Protein AF-A0A151RZ13-F1 (afdb_monomer)

pLDDT: mean 72.13, std 24.58, range [25.14, 98.25]

Foldseek 3Di:
DEDEDQPDPAFEDQDPVQFPDKDFDFPDWDQDPVRDIFTFGMWGWGWDADPVRDIDIDHGYTHTNPDPHGYDHPVCVVPPPDPPPDPPRDVVVVVCVVVVVVVVCVPPPDDDDD

Nearest PDB structures (foldseek):
  3nh2-assembly1_A  TM=1.959E-01  e=2.134E-01  Escherichia coli
  3v9x-assembly1_B  TM=2.017E-01  e=3.319E-01  Escherichia coli K-12
  3ngy-assembly2_C  TM=2.531E-01  e=2.348E+00  Escherichia coli
  2f96-assembly1_B  TM=1.749E-01  e=1.101E+00  Pseudomonas aeruginosa PAO1
  8to6-assembly1_J  TM=3.360E-01  e=4.702E+00  Escherichia coli K-12

Organism: Cajanus cajan (NCBI:txid3821)

Structure (mmCIF, N/CA/C/O backbone):
data_AF-A0A151RZ13-F1
#
_entry.id   AF-A0A151RZ13-F1
#
loop_
_atom_site.group_PDB
_atom_site.id
_atom_site.type_symbol
_atom_site.label_atom_id
_atom_site.label_alt_id
_atom_site.label_comp_id
_atom_site.label_asym_id
_atom_site.label_entity_id
_atom_site.label_seq_id
_atom_site.pdbx_PDB_ins_code
_atom_site.Cartn_x
_atom_site.Cartn_y
_atom_site.Cartn_z
_atom_site.occupancy
_atom_site.B_iso_or_equiv
_atom_site.auth_seq_id
_atom_site.auth_comp_id
_atom_site.auth_asym_id
_atom_site.auth_atom_id
_atom_site.pdbx_PDB_model_num
ATOM 1 N N . MET A 1 1 ? -5.427 -10.127 8.654 1.00 80.81 1 MET A N 1
ATOM 2 C CA . MET A 1 1 ? -4.331 -9.826 9.596 1.00 80.81 1 MET A CA 1
ATOM 3 C C . MET A 1 1 ? -3.306 -8.938 8.909 1.00 80.81 1 MET A C 1
ATOM 5 O O . MET A 1 1 ? -2.989 -9.202 7.751 1.00 80.81 1 MET A O 1
ATOM 9 N N . TRP A 1 2 ? -2.858 -7.884 9.590 1.00 85.94 2 TRP A N 1
ATOM 10 C CA . TRP A 1 2 ? -1.795 -6.979 9.145 1.00 85.94 2 TRP A CA 1
ATOM 11 C C . TRP A 1 2 ? -0.539 -7.239 9.970 1.00 85.94 2 TRP A C 1
ATOM 13 O O . TRP A 1 2 ? -0.647 -7.507 11.164 1.00 85.94 2 TRP A O 1
ATOM 23 N N . ILE A 1 3 ? 0.623 -7.188 9.328 1.00 84.81 3 ILE A N 1
ATOM 24 C CA . ILE A 1 3 ? 1.926 -7.381 9.960 1.00 84.81 3 ILE A CA 1
ATOM 25 C C . ILE A 1 3 ? 2.641 -6.037 9.944 1.00 84.81 3 ILE A C 1
ATOM 27 O O . ILE A 1 3 ? 2.786 -5.421 8.889 1.00 84.81 3 ILE A O 1
ATOM 31 N N . VAL A 1 4 ? 3.065 -5.582 11.117 1.00 82.81 4 VAL A N 1
ATOM 32 C CA . VAL A 1 4 ? 3.950 -4.425 11.240 1.00 82.81 4 VAL A CA 1
ATOM 33 C C . VAL A 1 4 ? 5.371 -4.917 11.005 1.00 82.81 4 VAL A C 1
ATOM 35 O O . VAL A 1 4 ? 5.815 -5.850 11.669 1.00 82.81 4 VAL A O 1
ATOM 38 N N . ASP A 1 5 ? 6.053 -4.326 10.034 1.00 79.19 5 ASP A N 1
ATOM 39 C CA . ASP A 1 5 ? 7.373 -4.763 9.595 1.00 79.19 5 ASP A CA 1
ATOM 40 C C . ASP A 1 5 ? 8.320 -3.553 9.538 1.00 79.19 5 ASP A C 1
ATOM 42 O O . ASP A 1 5 ? 8.022 -2.523 8.925 1.00 79.19 5 ASP A O 1
ATOM 46 N N . SER A 1 6 ? 9.459 -3.654 10.224 1.00 78.88 6 SER A N 1
ATOM 47 C CA . SER A 1 6 ? 10.512 -2.631 10.218 1.00 78.88 6 SER A CA 1
ATOM 48 C C . SER A 1 6 ? 11.401 -2.711 8.974 1.00 78.88 6 SER A C 1
ATOM 50 O O . SER A 1 6 ? 12.070 -1.731 8.631 1.00 78.88 6 SER A O 1
ATOM 52 N N . GLY A 1 7 ? 11.401 -3.860 8.291 1.00 79.81 7 GLY A N 1
ATOM 53 C CA . GLY A 1 7 ? 12.142 -4.117 7.061 1.00 79.81 7 GLY A CA 1
ATOM 54 C C . GLY A 1 7 ? 11.440 -3.614 5.800 1.00 79.81 7 GLY A C 1
ATOM 55 O O . GLY A 1 7 ? 12.099 -3.422 4.778 1.00 79.81 7 GLY A O 1
ATOM 56 N N . THR A 1 8 ? 10.130 -3.346 5.854 1.00 79.75 8 THR A N 1
ATOM 57 C CA . THR A 1 8 ? 9.397 -2.749 4.728 1.00 79.75 8 THR A CA 1
ATOM 58 C C . THR A 1 8 ? 9.414 -1.223 4.783 1.00 79.75 8 THR A C 1
ATOM 60 O O . THR A 1 8 ? 9.251 -0.601 5.834 1.00 79.75 8 THR A O 1
ATOM 63 N N . THR A 1 9 ? 9.560 -0.598 3.618 1.00 84.50 9 THR A N 1
ATOM 64 C CA . THR A 1 9 ? 9.511 0.861 3.438 1.00 84.50 9 THR A CA 1
ATOM 65 C C . THR A 1 9 ? 8.142 1.369 2.997 1.00 84.50 9 THR A C 1
ATOM 67 O O . THR A 1 9 ? 7.941 2.575 2.929 1.00 84.50 9 THR A O 1
ATOM 70 N N . LEU A 1 10 ? 7.206 0.471 2.672 1.00 88.31 10 LEU A N 1
ATOM 71 C CA . LEU A 1 10 ? 5.887 0.811 2.141 1.00 88.31 10 LEU A CA 1
ATOM 72 C C . LEU A 1 10 ? 4.787 0.048 2.881 1.00 88.31 10 LEU A C 1
ATOM 74 O O . LEU A 1 10 ? 4.961 -1.119 3.244 1.00 88.31 10 LEU A O 1
ATOM 78 N N . HIS A 1 11 ? 3.623 0.679 3.038 1.00 91.75 11 HIS A N 1
ATOM 79 C CA . HIS A 1 11 ? 2.387 -0.044 3.333 1.00 91.75 11 HIS A CA 1
ATOM 80 C C . HIS A 1 11 ? 1.938 -0.812 2.086 1.00 91.75 11 HIS A C 1
ATOM 82 O O . HIS A 1 11 ? 1.850 -0.233 1.000 1.00 91.75 11 HIS A O 1
ATOM 88 N N . VAL A 1 12 ? 1.642 -2.105 2.221 1.00 94.38 12 VAL A N 1
ATOM 89 C CA . VAL A 1 12 ? 1.306 -2.975 1.084 1.00 94.38 12 VAL A CA 1
ATOM 90 C C . VAL A 1 12 ? 0.179 -3.929 1.451 1.00 94.38 12 VAL A C 1
ATOM 92 O O . VAL A 1 12 ? 0.149 -4.471 2.550 1.00 94.38 12 VAL A O 1
ATOM 95 N N . THR A 1 13 ? -0.726 -4.197 0.517 1.00 96.19 13 THR A N 1
ATOM 96 C CA . THR A 1 13 ? -1.709 -5.274 0.647 1.00 96.19 13 THR A CA 1
ATOM 97 C C . THR A 1 13 ? -1.981 -5.935 -0.708 1.00 96.19 13 THR A C 1
ATOM 99 O O . THR A 1 13 ? -1.994 -5.246 -1.731 1.00 96.19 13 THR A O 1
ATOM 102 N N . PRO A 1 14 ? -2.222 -7.257 -0.757 1.00 96.25 14 PRO A N 1
ATOM 103 C CA . PRO A 1 14 ? -2.773 -7.918 -1.939 1.00 96.25 14 PRO A CA 1
ATOM 104 C C . PRO A 1 14 ? -4.291 -7.742 -2.091 1.00 96.25 14 PRO A C 1
ATOM 106 O O . PRO A 1 14 ? -4.856 -8.228 -3.066 1.00 96.25 14 PRO A O 1
ATOM 109 N N . ARG A 1 15 ? -4.966 -7.098 -1.130 1.00 96.75 15 ARG A N 1
ATOM 110 C CA 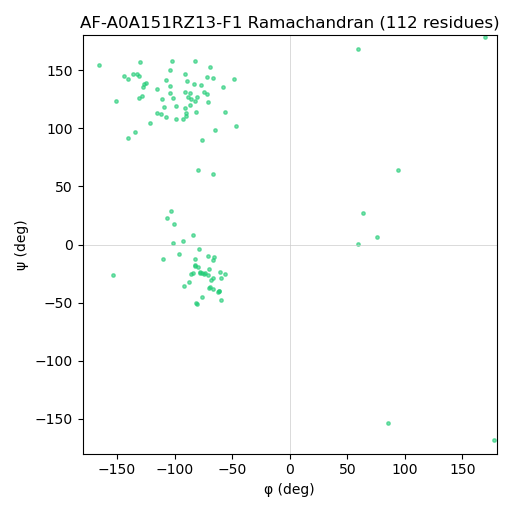. ARG A 1 15 ? -6.428 -7.049 -1.029 1.00 96.75 15 ARG A CA 1
ATOM 111 C C . ARG A 1 15 ? -6.967 -5.6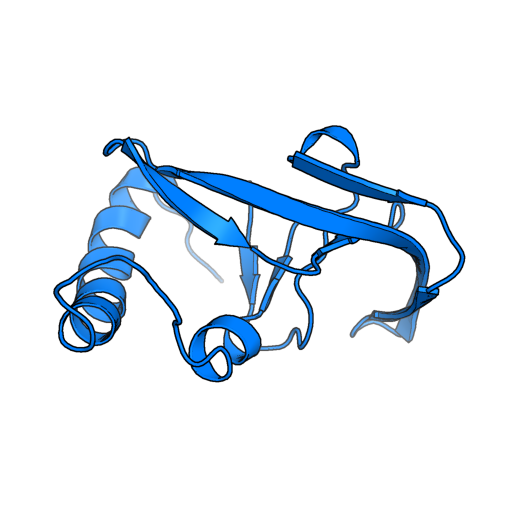76 -1.394 1.00 96.75 15 ARG A C 1
ATOM 113 O O . ARG A 1 15 ? -6.813 -4.714 -0.644 1.00 96.75 15 ARG A O 1
ATOM 120 N N . LYS A 1 16 ? -7.638 -5.595 -2.542 1.00 96.62 16 LYS A N 1
ATOM 121 C CA . LYS A 1 16 ? -8.300 -4.367 -3.004 1.00 96.62 16 LYS A CA 1
ATOM 122 C C . LYS A 1 16 ? -9.485 -3.979 -2.113 1.00 96.62 16 LYS A C 1
ATOM 124 O O . LYS A 1 16 ? -9.800 -2.803 -1.990 1.00 96.62 16 LYS A O 1
ATOM 129 N N . GLU A 1 17 ? -10.134 -4.948 -1.483 1.00 96.75 17 GLU A N 1
ATOM 130 C CA . GLU A 1 17 ? -11.321 -4.745 -0.651 1.00 96.75 17 GLU A CA 1
ATOM 131 C C . GLU A 1 17 ? -11.062 -3.947 0.638 1.00 96.75 17 GLU A C 1
ATOM 133 O O . GLU A 1 17 ? -12.007 -3.489 1.269 1.00 96.75 17 GLU A O 1
ATOM 138 N N . PHE A 1 18 ? -9.800 -3.755 1.035 1.00 94.56 18 PHE A N 1
ATOM 139 C CA . PHE A 1 18 ? -9.443 -2.973 2.225 1.00 94.56 18 PHE A CA 1
ATOM 140 C C . PHE A 1 18 ? -9.408 -1.463 1.992 1.00 94.56 18 PHE A C 1
ATOM 142 O O . PHE A 1 18 ? -9.323 -0.693 2.947 1.00 94.56 18 PHE A O 1
ATOM 149 N N . PHE A 1 19 ? -9.437 -1.039 0.734 1.00 96.44 19 PHE A N 1
ATOM 150 C CA . PHE A 1 19 ? -9.241 0.350 0.371 1.00 96.44 19 PHE A CA 1
ATOM 151 C C . PHE A 1 19 ? -10.516 1.173 0.564 1.00 96.44 19 PHE A C 1
ATOM 153 O O . PHE A 1 19 ? -11.564 0.856 0.006 1.00 96.44 19 PHE A O 1
ATOM 160 N N . THR A 1 20 ? -10.406 2.271 1.311 1.00 95.06 20 THR A N 1
ATOM 161 C CA . THR A 1 20 ? -11.458 3.292 1.443 1.00 95.06 20 THR A CA 1
ATOM 162 C C . THR A 1 20 ? -11.388 4.326 0.321 1.00 95.06 20 THR A C 1
ATOM 164 O O . THR A 1 20 ? -12.395 4.933 -0.032 1.00 95.06 20 THR A O 1
ATOM 167 N N . SER A 1 21 ? -10.205 4.508 -0.268 1.00 96.75 21 SER A N 1
ATOM 168 C CA . SER A 1 21 ? -9.972 5.252 -1.508 1.00 96.75 21 SER A CA 1
ATOM 169 C C . SER A 1 21 ? -9.120 4.383 -2.430 1.00 96.75 21 SER A C 1
ATOM 171 O O . SER A 1 21 ? -8.286 3.623 -1.946 1.00 96.75 21 SER A O 1
ATOM 173 N N . TYR A 1 22 ? -9.324 4.433 -3.748 1.00 98.25 22 TYR A N 1
ATOM 174 C CA . TYR A 1 22 ? -8.559 3.582 -4.661 1.00 98.25 22 TYR A CA 1
ATOM 175 C C . TYR A 1 22 ? -8.386 4.210 -6.038 1.00 98.25 22 TYR A C 1
ATOM 177 O O . TYR A 1 22 ? -9.356 4.453 -6.755 1.00 98.25 22 TYR A O 1
ATOM 185 N N . THR A 1 23 ? -7.131 4.347 -6.446 1.00 98.19 23 THR A N 1
ATOM 186 C CA . THR A 1 23 ? -6.738 4.712 -7.803 1.00 98.19 23 THR A CA 1
ATOM 187 C C . THR A 1 23 ? -6.061 3.508 -8.446 1.00 98.19 23 THR A C 1
ATOM 189 O O . THR A 1 23 ? -4.975 3.101 -8.032 1.00 98.19 23 THR A O 1
ATOM 192 N N . SER A 1 24 ? -6.693 2.917 -9.464 1.00 98.06 24 SER A 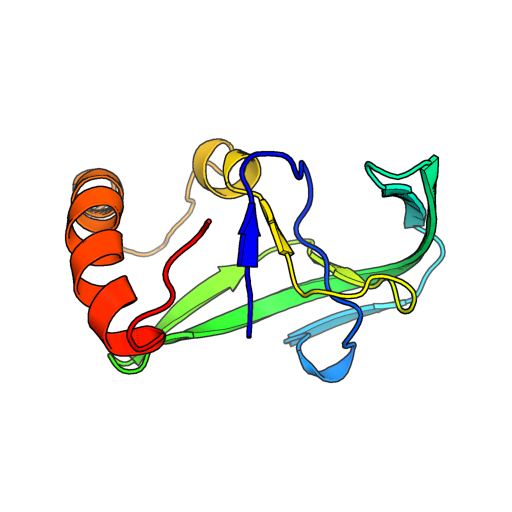N 1
ATOM 193 C CA . SER A 1 24 ? -6.049 1.910 -10.319 1.00 98.06 24 SER A CA 1
ATOM 194 C C . SER A 1 24 ? -5.016 2.559 -11.227 1.00 98.06 24 SER A C 1
ATOM 196 O O . SER A 1 24 ? -5.256 3.639 -11.761 1.00 98.06 24 SER A O 1
ATOM 198 N N . GLY A 1 25 ? -3.914 1.866 -11.484 1.00 96.88 25 GLY A N 1
ATOM 199 C CA . GLY A 1 25 ? -2.889 2.355 -12.396 1.00 96.88 25 GLY A CA 1
ATOM 200 C C . GLY A 1 25 ? -1.624 1.519 -12.328 1.00 96.88 25 GLY A C 1
ATOM 201 O O . GLY A 1 25 ? -1.534 0.569 -11.553 1.00 96.88 25 GLY A O 1
ATOM 202 N N . ASN A 1 26 ? -0.641 1.877 -13.147 1.00 96.38 26 ASN A N 1
ATOM 203 C CA . ASN A 1 26 ? 0.696 1.314 -13.043 1.00 96.38 26 ASN A CA 1
ATOM 204 C C . ASN A 1 26 ? 1.547 2.217 -12.147 1.00 96.38 26 ASN A C 1
ATOM 206 O O . ASN A 1 26 ? 1.931 3.308 -12.559 1.00 96.38 26 ASN A O 1
ATOM 210 N N . PHE A 1 27 ? 1.848 1.745 -10.940 1.00 95.31 27 PHE A N 1
ATOM 211 C CA . PHE A 1 27 ? 2.670 2.472 -9.967 1.00 95.31 27 PHE A CA 1
ATOM 212 C C . PHE A 1 27 ? 4.069 1.862 -9.824 1.00 95.31 27 PHE A C 1
ATOM 214 O O . PHE A 1 27 ? 4.730 2.028 -8.799 1.00 95.31 27 PHE A O 1
ATOM 221 N N . GLY A 1 28 ? 4.517 1.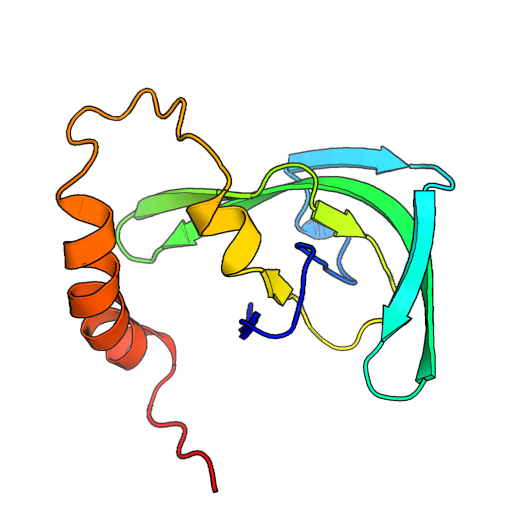135 -10.848 1.00 95.19 28 GLY A N 1
ATOM 222 C CA . GLY A 1 28 ? 5.801 0.455 -10.862 1.00 95.19 28 GLY A CA 1
ATOM 223 C C . GLY A 1 28 ? 5.751 -0.922 -10.207 1.00 95.19 28 GLY A C 1
ATOM 224 O O . GLY A 1 28 ? 4.727 -1.615 -10.200 1.00 95.19 28 GLY A O 1
ATOM 225 N N . VAL A 1 29 ? 6.904 -1.345 -9.695 1.00 92.50 29 VAL A N 1
ATOM 226 C CA . VAL A 1 29 ? 7.103 -2.680 -9.133 1.00 92.50 29 VAL A CA 1
ATOM 227 C C . VAL A 1 29 ? 7.639 -2.604 -7.710 1.00 92.50 29 VAL A C 1
ATOM 229 O O . VAL A 1 29 ? 8.521 -1.808 -7.397 1.00 92.50 29 VAL A O 1
ATOM 232 N N . LEU A 1 30 ? 7.108 -3.467 -6.854 1.00 90.00 30 LEU A N 1
ATOM 233 C CA . LEU A 1 30 ? 7.601 -3.741 -5.519 1.00 90.00 30 LEU A CA 1
ATOM 234 C C . LEU A 1 30 ? 8.686 -4.815 -5.609 1.00 90.00 30 LEU A C 1
ATOM 236 O O . LEU A 1 30 ? 8.431 -5.902 -6.132 1.00 90.00 30 LEU A O 1
ATOM 240 N N . LYS A 1 31 ? 9.872 -4.518 -5.078 1.00 88.00 31 LYS A N 1
ATOM 241 C CA . LYS A 1 31 ? 10.933 -5.506 -4.860 1.00 88.00 31 LYS A CA 1
ATOM 242 C C . LYS A 1 31 ? 10.787 -6.088 -3.459 1.00 88.00 31 LYS A C 1
ATOM 244 O O . LYS A 1 31 ? 10.617 -5.340 -2.500 1.00 88.00 31 LYS A O 1
ATOM 249 N N . MET A 1 32 ? 10.824 -7.408 -3.357 1.00 84.56 32 MET A N 1
ATOM 250 C CA . MET A 1 32 ? 10.683 -8.148 -2.106 1.00 84.56 32 MET A CA 1
ATOM 251 C C . MET A 1 32 ? 12.054 -8.630 -1.624 1.00 84.56 32 MET A C 1
ATOM 253 O O . MET A 1 32 ? 12.983 -8.760 -2.416 1.00 84.56 32 MET A O 1
ATOM 257 N N . GLY A 1 33 ? 12.185 -8.914 -0.324 1.00 78.19 33 GLY A N 1
ATOM 258 C CA . GLY A 1 33 ? 13.459 -9.348 0.270 1.00 78.19 33 GLY A CA 1
ATOM 259 C C . GLY A 1 33 ? 13.970 -10.710 -0.217 1.00 78.19 33 GLY A C 1
ATOM 260 O O . GLY A 1 33 ? 15.105 -11.065 0.061 1.00 78.19 33 GLY A O 1
ATOM 261 N N . ASN A 1 34 ? 13.149 -11.469 -0.944 1.00 80.19 34 ASN A N 1
ATOM 262 C CA . ASN A 1 34 ? 13.498 -12.755 -1.549 1.00 80.19 34 ASN A CA 1
ATOM 263 C C . ASN A 1 34 ? 13.758 -12.649 -3.064 1.00 80.19 34 ASN A C 1
ATOM 265 O O . ASN A 1 34 ? 13.427 -13.578 -3.798 1.00 80.19 34 ASN A O 1
ATOM 269 N N . ASP A 1 35 ? 14.214 -11.486 -3.536 1.00 84.00 35 ASP A N 1
ATOM 270 C CA . ASP A 1 35 ? 14.410 -11.127 -4.953 1.00 84.00 35 ASP A CA 1
ATOM 271 C C . ASP A 1 35 ? 13.152 -11.182 -5.833 1.00 84.00 35 ASP A C 1
ATOM 273 O O . ASP A 1 35 ? 13.185 -10.874 -7.027 1.00 84.00 35 ASP A O 1
ATOM 277 N N . GLY A 1 36 ? 12.005 -11.526 -5.251 1.00 85.06 36 GLY A N 1
ATOM 278 C CA . GLY A 1 36 ? 10.743 -11.526 -5.956 1.00 85.06 36 GLY A CA 1
ATOM 279 C C . GLY A 1 36 ? 10.291 -10.105 -6.292 1.00 85.06 36 GLY A C 1
ATOM 280 O O . GLY A 1 36 ? 10.589 -9.130 -5.595 1.00 85.06 36 GLY A O 1
ATOM 281 N N . VAL A 1 37 ? 9.512 -9.989 -7.363 1.00 88.94 37 VAL A N 1
ATOM 282 C CA . VAL A 1 37 ? 8.982 -8.711 -7.841 1.00 88.94 37 VAL A CA 1
ATOM 283 C C . VAL A 1 37 ? 7.472 -8.821 -8.015 1.00 88.94 37 VAL A C 1
ATOM 285 O O . VAL A 1 37 ? 6.979 -9.796 -8.575 1.00 88.94 37 VAL A O 1
ATOM 288 N N . SER A 1 38 ? 6.727 -7.814 -7.558 1.00 92.12 38 SER A N 1
ATOM 289 C CA . SER A 1 38 ? 5.282 -7.709 -7.789 1.00 92.12 38 SER A CA 1
ATOM 290 C C . SER A 1 38 ? 4.935 -6.363 -8.402 1.00 92.12 38 SER A C 1
ATOM 292 O O . SER A 1 38 ? 5.420 -5.329 -7.957 1.00 92.12 38 SER A O 1
ATOM 294 N N . LYS A 1 39 ? 4.036 -6.342 -9.385 1.00 95.81 39 LYS A N 1
ATOM 295 C CA . LYS A 1 39 ? 3.469 -5.082 -9.884 1.00 95.81 39 LYS A CA 1
ATOM 296 C C . LYS A 1 39 ? 2.616 -4.423 -8.804 1.00 95.81 39 LYS A C 1
ATOM 298 O O . LYS A 1 39 ? 1.903 -5.115 -8.073 1.00 95.81 39 LYS A O 1
ATOM 303 N N . VAL A 1 40 ? 2.666 -3.097 -8.749 1.00 97.19 40 VAL A N 1
ATOM 304 C CA . VAL A 1 40 ? 1.737 -2.286 -7.963 1.00 97.19 40 VAL A CA 1
ATOM 305 C C . VAL A 1 40 ? 0.659 -1.769 -8.908 1.00 97.19 40 VAL A C 1
ATOM 307 O O . VAL A 1 40 ? 0.922 -0.913 -9.754 1.00 97.19 40 VAL A O 1
ATOM 310 N N . ILE A 1 41 ? -0.546 -2.325 -8.784 1.00 98.12 41 ILE A N 1
ATOM 311 C CA . ILE A 1 41 ? -1.666 -2.081 -9.714 1.00 98.12 41 ILE A CA 1
ATOM 312 C C . ILE A 1 41 ? -2.699 -1.083 -9.170 1.00 98.12 41 ILE A C 1
ATOM 314 O O . ILE A 1 41 ? -3.735 -0.818 -9.790 1.00 98.12 41 ILE A O 1
ATOM 318 N N . GLY A 1 42 ? -2.446 -0.564 -7.972 1.00 97.94 42 GLY A N 1
ATOM 319 C CA . GLY A 1 42 ? -3.312 0.386 -7.304 1.00 97.94 42 GLY A CA 1
ATOM 320 C C . GLY A 1 42 ? -2.629 1.060 -6.133 1.00 97.94 42 GLY A C 1
ATOM 321 O O . GLY A 1 42 ? -1.708 0.502 -5.529 1.00 97.94 42 GLY A O 1
ATOM 322 N N . VAL A 1 43 ? -3.105 2.253 -5.813 1.00 97.31 43 VAL A N 1
ATOM 323 C CA . VAL A 1 43 ? -2.739 2.987 -4.604 1.00 97.31 43 VAL A CA 1
ATOM 324 C C . VAL A 1 43 ? -3.999 3.582 -4.003 1.00 97.31 43 VAL A C 1
ATOM 326 O O . VAL A 1 43 ? -4.910 3.976 -4.730 1.00 97.31 43 VAL A O 1
ATOM 329 N N . GLY A 1 44 ? -4.039 3.665 -2.683 1.00 97.00 44 GLY A N 1
ATOM 330 C CA . GLY A 1 44 ? -5.115 4.336 -1.976 1.00 97.00 44 GLY A CA 1
ATOM 331 C C . GLY A 1 44 ? -4.957 4.231 -0.471 1.00 97.00 44 GLY A C 1
ATOM 332 O O . GLY A 1 44 ? -3.904 3.823 0.018 1.00 97.00 44 GLY A O 1
ATOM 333 N N . ASP A 1 45 ? -6.004 4.588 0.251 1.00 94.69 45 ASP A N 1
ATOM 334 C CA . ASP A 1 45 ? -5.985 4.631 1.707 1.00 94.69 45 ASP A CA 1
ATOM 335 C C . ASP A 1 45 ? -6.728 3.437 2.299 1.00 94.69 45 ASP A C 1
ATOM 337 O O . ASP A 1 45 ? -7.675 2.919 1.704 1.00 94.69 45 ASP A O 1
ATOM 341 N N . VAL A 1 46 ? -6.298 3.005 3.481 1.00 92.94 46 VAL A N 1
ATOM 342 C CA . VAL A 1 46 ? -6.907 1.907 4.235 1.00 92.94 46 VAL A CA 1
ATOM 343 C C . VAL A 1 46 ? -7.187 2.380 5.653 1.00 92.94 46 VAL A C 1
ATOM 345 O O . VAL A 1 46 ? -6.285 2.857 6.338 1.00 92.94 46 VAL A O 1
ATOM 348 N N . CYS A 1 47 ? -8.421 2.200 6.117 1.00 89.50 47 CYS A N 1
ATOM 349 C CA . CYS A 1 47 ? -8.790 2.449 7.507 1.00 89.50 47 CYS A CA 1
ATOM 350 C C . CYS A 1 47 ? -8.800 1.130 8.290 1.00 89.50 47 CYS A C 1
ATOM 352 O O . CYS A 1 47 ? -9.556 0.212 7.970 1.00 89.50 47 CYS A O 1
ATOM 354 N N . LEU A 1 48 ? -7.954 1.030 9.315 1.00 84.81 48 LEU A N 1
ATOM 355 C CA . LEU A 1 48 ? -7.925 -0.090 10.250 1.00 84.81 48 LEU A CA 1
ATOM 356 C C . LEU A 1 48 ? -8.621 0.320 11.539 1.00 84.81 48 LEU A C 1
ATOM 358 O O . LEU A 1 48 ? -8.253 1.315 12.154 1.00 84.81 48 LEU A O 1
ATOM 362 N N . GLN A 1 49 ? -9.607 -0.458 11.969 1.00 78.94 49 GLN A N 1
ATOM 363 C CA . GLN A 1 49 ? -10.311 -0.209 13.220 1.00 78.94 49 GLN A CA 1
ATOM 364 C C . GLN A 1 49 ? -9.843 -1.195 14.290 1.00 78.94 49 GLN A C 1
ATOM 366 O O . GLN A 1 49 ? -9.791 -2.404 14.053 1.00 78.94 49 GLN A O 1
ATOM 371 N N . THR A 1 50 ? -9.498 -0.683 15.468 1.00 70.25 50 THR A N 1
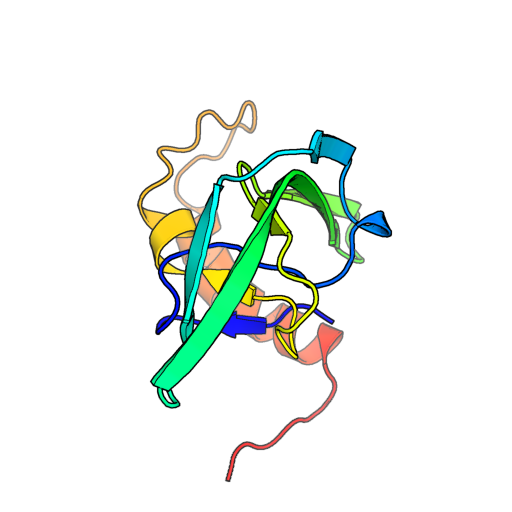ATOM 372 C CA . THR A 1 50 ? -9.193 -1.509 16.637 1.00 70.25 50 THR A CA 1
ATOM 373 C C . THR A 1 50 ? -10.482 -1.936 17.336 1.00 70.25 50 THR A C 1
ATOM 375 O O . THR A 1 50 ? -11.527 -1.293 17.219 1.00 70.25 50 THR A O 1
ATOM 378 N N . ASN A 1 51 ? -10.406 -3.016 18.110 1.00 71.38 51 ASN A N 1
ATOM 379 C CA . ASN A 1 51 ? -11.483 -3.476 18.994 1.00 71.38 51 ASN A CA 1
ATOM 380 C C . ASN A 1 51 ? -11.946 -2.402 20.000 1.00 71.38 51 ASN A C 1
ATOM 382 O O . ASN A 1 51 ? -13.094 -2.423 20.427 1.00 71.38 51 ASN A O 1
ATOM 386 N N . MET A 1 52 ? -11.081 -1.443 20.336 1.00 69.88 52 MET A N 1
ATOM 387 C CA . MET A 1 52 ? -11.401 -0.290 21.184 1.00 69.88 52 MET A CA 1
ATOM 388 C C . MET A 1 52 ? -12.050 0.878 20.421 1.00 69.88 52 MET A C 1
ATOM 390 O O . MET A 1 52 ? -12.178 1.975 20.960 1.00 69.88 52 MET A O 1
ATOM 394 N N . GLY A 1 53 ? -12.409 0.693 19.148 1.00 68.88 53 GLY A N 1
ATOM 395 C CA . GLY A 1 53 ? -13.044 1.725 18.326 1.00 68.88 53 GLY A CA 1
ATOM 396 C C . GLY A 1 53 ? -12.098 2.821 17.830 1.00 68.88 53 GLY A C 1
ATOM 397 O O . GLY A 1 53 ? -12.557 3.777 17.211 1.00 68.88 53 GLY A O 1
ATOM 398 N N . THR A 1 54 ? -10.786 2.695 18.054 1.00 73.44 54 THR A N 1
ATOM 399 C CA . THR A 1 54 ? -9.805 3.628 17.480 1.00 73.44 54 THR A CA 1
ATOM 400 C C . THR A 1 54 ? -9.586 3.299 16.009 1.00 73.44 54 THR A C 1
ATOM 402 O O . THR A 1 54 ? -9.465 2.132 15.644 1.00 73.44 54 THR A O 1
ATOM 405 N N . GLN A 1 55 ? -9.517 4.324 15.162 1.00 78.69 55 GLN A N 1
ATOM 406 C CA . GLN A 1 55 ? -9.223 4.174 13.741 1.00 78.69 55 GLN A CA 1
ATOM 407 C C . GLN A 1 55 ? -7.783 4.595 13.443 1.00 78.69 55 GLN A C 1
ATOM 409 O O . GLN A 1 55 ? -7.314 5.624 13.927 1.00 78.69 55 GLN A O 1
ATOM 414 N N . LEU A 1 56 ? -7.097 3.798 12.630 1.00 82.25 56 LEU A N 1
ATOM 415 C CA . LEU A 1 56 ? -5.784 4.079 12.066 1.00 82.25 56 LEU A CA 1
ATOM 416 C C . LEU A 1 56 ? -5.927 4.194 10.547 1.00 82.25 56 LEU A C 1
ATOM 418 O O . LEU A 1 56 ? -6.226 3.209 9.872 1.00 82.25 56 LEU A O 1
ATOM 422 N N . LEU A 1 57 ? -5.703 5.395 10.014 1.00 85.00 57 LEU A N 1
ATOM 423 C CA . LEU A 1 57 ? -5.708 5.652 8.576 1.00 85.00 57 LEU A CA 1
ATOM 424 C C . LEU A 1 57 ? -4.299 5.467 8.006 1.00 85.00 57 LEU A C 1
ATOM 426 O O . LEU A 1 57 ? -3.401 6.261 8.275 1.00 85.00 57 LEU A O 1
ATOM 430 N N . LEU A 1 58 ? -4.124 4.445 7.175 1.00 87.56 58 LEU A N 1
ATOM 431 C CA . LEU A 1 58 ? -2.916 4.240 6.386 1.00 87.56 58 LEU A CA 1
ATOM 432 C C . LEU A 1 58 ? -3.089 4.928 5.035 1.00 87.56 58 LEU A C 1
ATOM 434 O O . LEU A 1 58 ? -3.964 4.545 4.256 1.00 87.56 58 LEU A O 1
ATOM 438 N N . LYS A 1 59 ? -2.253 5.927 4.748 1.00 89.56 59 LYS A N 1
ATOM 439 C CA . LYS A 1 59 ? -2.283 6.651 3.473 1.00 89.56 59 LYS A CA 1
ATOM 440 C C . LYS A 1 59 ? -1.354 6.020 2.442 1.00 89.56 59 LYS A C 1
ATOM 442 O O . LYS A 1 59 ? -0.279 5.521 2.778 1.00 89.56 59 LYS A O 1
ATOM 447 N N . GLY A 1 60 ? -1.747 6.080 1.170 1.00 93.06 60 GLY A N 1
ATOM 448 C CA . GLY A 1 60 ? -0.869 5.713 0.051 1.00 93.06 60 GLY A CA 1
ATOM 449 C C . GLY A 1 60 ? -0.432 4.240 0.019 1.00 93.06 60 GLY A C 1
ATOM 450 O O . GLY A 1 60 ? 0.626 3.922 -0.538 1.00 93.06 60 GLY A O 1
ATOM 451 N N . VAL A 1 61 ? -1.246 3.351 0.589 1.00 95.56 61 VAL A N 1
ATOM 452 C CA . VAL A 1 61 ? -1.051 1.898 0.609 1.00 95.56 61 VAL A CA 1
ATOM 453 C C . VAL A 1 61 ? -0.955 1.359 -0.815 1.00 95.56 61 VAL A C 1
ATOM 455 O O . VAL A 1 61 ? -1.731 1.728 -1.697 1.00 95.56 61 VAL A O 1
ATOM 458 N N . LYS A 1 62 ? 0.015 0.475 -1.060 1.00 97.12 62 LYS A N 1
ATOM 459 C CA . LYS A 1 62 ? 0.247 -0.146 -2.368 1.00 97.12 62 LYS A CA 1
ATOM 460 C C . LYS A 1 62 ? -0.574 -1.421 -2.510 1.00 97.12 62 LYS A C 1
ATOM 462 O O . LYS A 1 62 ? -0.466 -2.328 -1.687 1.00 97.12 62 LYS A O 1
ATOM 467 N N . HIS A 1 63 ? -1.345 -1.520 -3.587 1.00 97.88 63 HIS A N 1
ATOM 468 C CA . HIS A 1 63 ? -2.045 -2.744 -3.953 1.00 97.88 63 HIS A CA 1
ATOM 469 C C . HIS A 1 63 ? -1.166 -3.606 -4.866 1.00 97.88 63 HIS A C 1
ATOM 471 O O . HIS A 1 63 ? -0.903 -3.249 -6.019 1.00 97.88 63 HIS A O 1
ATOM 477 N N . ALA A 1 64 ? -0.715 -4.742 -4.337 1.00 96.75 64 ALA A N 1
ATOM 478 C CA . ALA A 1 64 ? 0.186 -5.671 -5.009 1.00 96.75 64 ALA A CA 1
ATOM 479 C C . ALA A 1 64 ? -0.318 -7.123 -4.836 1.00 96.75 64 ALA A C 1
ATOM 481 O O . ALA A 1 64 ? -0.030 -7.746 -3.814 1.00 96.75 64 ALA A O 1
ATOM 482 N N . PRO A 1 65 ? -1.058 -7.681 -5.817 1.00 93.31 65 PRO A N 1
ATOM 483 C CA . PRO A 1 65 ? -1.768 -8.960 -5.674 1.00 93.31 65 PRO A CA 1
ATOM 484 C C . PRO A 1 65 ? -0.887 -10.178 -5.381 1.00 93.31 65 PRO A C 1
ATOM 486 O O . PRO A 1 65 ? -1.372 -11.166 -4.841 1.00 93.31 65 PRO A O 1
ATOM 489 N N . TYR A 1 66 ? 0.397 -10.126 -5.745 1.00 92.00 66 TYR A N 1
ATOM 490 C CA . TYR A 1 66 ? 1.329 -11.246 -5.578 1.00 92.00 66 TYR A CA 1
ATOM 491 C C . TYR A 1 66 ? 2.107 -11.203 -4.256 1.00 92.00 66 TYR A C 1
ATOM 493 O O . TYR A 1 66 ? 2.965 -12.051 -4.011 1.00 92.00 66 TYR A O 1
ATOM 501 N N . VAL A 1 67 ? 1.822 -10.231 -3.386 1.00 89.00 67 VAL A N 1
ATOM 502 C CA . VAL A 1 67 ? 2.396 -10.173 -2.039 1.00 89.00 67 VAL A CA 1
ATOM 503 C C . VAL A 1 67 ? 1.586 -11.073 -1.110 1.00 89.00 67 VAL A C 1
ATOM 505 O O . VAL A 1 67 ? 0.362 -11.096 -1.158 1.00 89.00 67 VAL A O 1
ATOM 508 N N . ARG A 1 68 ? 2.261 -11.833 -0.242 1.00 88.19 68 ARG A N 1
ATOM 509 C CA . ARG A 1 68 ? 1.593 -12.825 0.623 1.00 88.19 68 ARG A CA 1
ATOM 510 C C . ARG A 1 68 ? 0.883 -12.224 1.837 1.00 88.19 68 ARG A C 1
ATOM 512 O O . ARG A 1 68 ? -0.036 -12.838 2.370 1.00 88.19 68 ARG A O 1
ATOM 519 N N . PHE A 1 69 ? 1.310 -11.047 2.283 1.00 89.00 69 PHE A N 1
ATOM 520 C CA . PHE A 1 69 ? 0.869 -10.445 3.540 1.00 89.00 69 PHE A CA 1
ATOM 521 C C . PHE A 1 69 ? 0.426 -8.995 3.352 1.00 89.00 69 PHE A C 1
ATOM 523 O O . PHE A 1 69 ? 0.856 -8.315 2.423 1.00 89.00 69 PHE A O 1
ATOM 530 N N . ASN A 1 70 ? -0.415 -8.519 4.271 1.00 91.94 70 ASN A N 1
ATOM 531 C CA . ASN A 1 70 ? -0.676 -7.092 4.423 1.00 91.94 70 ASN A CA 1
ATOM 532 C C . ASN A 1 70 ? 0.392 -6.528 5.358 1.00 91.94 70 ASN A C 1
ATOM 534 O O . ASN A 1 70 ? 0.506 -6.997 6.491 1.00 91.94 70 ASN A O 1
ATOM 538 N N . LEU A 1 71 ? 1.170 -5.567 4.883 1.00 89.25 71 LEU A N 1
ATOM 539 C CA . LEU A 1 71 ? 2.336 -5.034 5.571 1.00 89.25 71 LEU A CA 1
ATOM 540 C C . LEU A 1 71 ? 2.112 -3.567 5.932 1.00 89.25 71 LEU A C 1
ATOM 542 O O . LEU A 1 71 ? 1.676 -2.772 5.097 1.00 89.25 71 LEU A O 1
ATOM 546 N N . ILE A 1 72 ? 2.448 -3.211 7.169 1.00 87.56 72 ILE A N 1
ATOM 547 C CA . ILE A 1 72 ? 2.517 -1.835 7.651 1.00 87.56 72 ILE A CA 1
ATOM 548 C C . ILE A 1 72 ? 3.992 -1.495 7.854 1.00 87.56 72 ILE A C 1
ATOM 550 O O . ILE A 1 72 ? 4.655 -2.128 8.672 1.00 87.56 72 ILE A O 1
ATOM 554 N N . SER A 1 73 ? 4.502 -0.502 7.123 1.00 84.88 73 SER A N 1
ATOM 555 C CA . SER A 1 73 ? 5.856 0.004 7.349 1.00 84.88 73 SER A CA 1
ATOM 556 C C . SER A 1 73 ? 5.922 0.769 8.660 1.00 84.88 73 SER A C 1
ATOM 558 O O . SER A 1 73 ? 5.208 1.757 8.824 1.00 84.88 73 SER A O 1
ATOM 560 N N . MET A 1 74 ? 6.810 0.343 9.561 1.00 76.31 74 MET A N 1
ATOM 561 C CA . MET A 1 74 ? 7.113 1.117 10.769 1.00 76.31 74 MET A CA 1
ATOM 562 C C . MET A 1 74 ? 7.702 2.483 10.424 1.00 76.31 74 MET A C 1
ATOM 564 O O . MET A 1 74 ? 7.315 3.481 11.015 1.00 76.31 74 MET A O 1
ATOM 568 N N . ARG A 1 75 ? 8.576 2.545 9.414 1.00 72.88 75 ARG A N 1
ATOM 569 C CA . ARG A 1 75 ? 9.237 3.796 9.014 1.00 72.88 75 ARG A CA 1
ATOM 570 C C . ARG A 1 75 ? 8.232 4.856 8.566 1.00 72.88 75 ARG A C 1
ATOM 572 O O . ARG A 1 75 ? 8.346 6.006 8.956 1.00 72.88 75 ARG A O 1
ATOM 579 N N . MET A 1 76 ? 7.192 4.461 7.827 1.00 74.12 76 MET A N 1
ATOM 580 C CA . MET A 1 76 ? 6.137 5.396 7.412 1.00 74.12 76 MET A CA 1
ATOM 581 C C . MET A 1 76 ? 5.239 5.870 8.564 1.00 74.12 76 MET A C 1
ATOM 583 O O . MET A 1 76 ? 4.607 6.916 8.433 1.00 74.12 76 MET A O 1
ATOM 587 N N . LEU A 1 77 ? 5.175 5.130 9.678 1.00 68.06 77 LEU A N 1
ATOM 588 C CA . LEU A 1 77 ? 4.474 5.585 10.884 1.00 68.06 77 LEU A CA 1
ATOM 589 C C . LEU A 1 77 ? 5.274 6.638 11.663 1.00 68.06 77 LEU A C 1
ATOM 591 O O . LEU A 1 77 ? 4.661 7.428 12.380 1.00 68.06 77 LEU A O 1
ATOM 595 N N . ASP A 1 78 ? 6.601 6.648 11.510 1.00 60.12 78 ASP A N 1
ATOM 596 C CA . ASP A 1 78 ? 7.510 7.592 12.170 1.00 60.12 78 ASP A CA 1
ATOM 597 C C . ASP A 1 78 ? 7.782 8.842 11.307 1.00 60.12 78 ASP A C 1
ATOM 599 O O . ASP A 1 78 ? 7.871 9.949 11.836 1.00 60.12 78 ASP A O 1
ATOM 603 N N . ASP A 1 79 ? 7.860 8.684 9.979 1.00 53.34 79 ASP A N 1
ATOM 604 C CA . ASP A 1 79 ? 8.149 9.766 9.018 1.00 53.34 79 ASP A CA 1
ATOM 605 C C . ASP A 1 79 ? 6.909 10.606 8.653 1.00 53.34 79 ASP A C 1
ATOM 607 O O . ASP A 1 79 ? 7.014 11.717 8.125 1.00 53.34 79 ASP A O 1
ATOM 611 N N . GLY A 1 80 ? 5.711 10.084 8.924 1.00 49.50 80 GLY A N 1
ATOM 612 C CA . GLY A 1 80 ? 4.461 10.809 8.765 1.00 49.50 80 GLY A CA 1
ATOM 613 C C . GLY A 1 80 ? 4.283 11.799 9.904 1.00 49.50 80 GLY A C 1
ATOM 614 O O . GLY A 1 80 ? 3.681 11.456 10.915 1.00 49.50 80 GLY A O 1
ATOM 615 N N . GLY A 1 81 ? 4.773 13.031 9.727 1.00 40.88 81 GLY A N 1
ATOM 616 C CA . GLY A 1 81 ? 4.337 14.184 10.513 1.00 40.88 81 GLY A CA 1
ATOM 617 C C . GLY A 1 81 ? 2.812 14.183 10.576 1.00 40.88 81 GLY A C 1
ATOM 618 O O . GLY A 1 81 ? 2.135 14.461 9.586 1.00 40.88 81 GLY A O 1
ATOM 619 N N . TYR A 1 82 ? 2.296 13.738 11.717 1.00 46.97 82 TYR A N 1
ATOM 620 C CA . TYR A 1 82 ? 0.888 13.515 11.954 1.00 46.97 82 TYR A CA 1
ATOM 621 C C . TYR A 1 82 ? 0.170 14.858 11.887 1.00 46.97 82 TYR A C 1
ATOM 623 O O . TYR A 1 82 ? 0.121 15.566 12.878 1.00 46.97 82 TYR A O 1
ATOM 631 N N . ASP A 1 83 ? -0.447 15.186 10.754 1.00 36.34 83 ASP A N 1
ATOM 632 C CA . ASP A 1 83 ? -1.591 16.100 10.756 1.00 36.34 83 ASP A CA 1
ATOM 633 C C . ASP A 1 83 ? -2.816 15.280 11.187 1.00 36.34 83 ASP A C 1
ATOM 635 O O . ASP A 1 83 ? -3.717 14.927 10.419 1.00 36.34 83 ASP A O 1
ATOM 639 N N . ASN A 1 84 ? -2.740 14.814 12.432 1.00 38.22 84 ASN A N 1
ATOM 640 C CA . ASN A 1 84 ? -3.859 14.252 13.143 1.00 38.22 84 ASN A CA 1
ATOM 641 C C . ASN A 1 84 ? -4.627 15.458 13.670 1.00 38.22 84 ASN A C 1
ATOM 643 O O . ASN A 1 84 ? -4.178 16.117 14.602 1.00 38.22 84 ASN A O 1
ATOM 647 N N . HIS A 1 85 ? -5.849 15.686 13.199 1.00 33.94 85 HIS A N 1
ATOM 648 C CA . HIS A 1 85 ? -6.852 16.366 14.023 1.00 33.94 85 HIS A CA 1
ATOM 649 C C . HIS A 1 85 ? -7.224 15.464 15.219 1.00 33.94 85 HIS A C 1
ATOM 651 O O . HIS A 1 85 ? -8.351 15.003 15.372 1.00 33.94 85 HIS A O 1
ATOM 657 N N . PHE A 1 86 ? -6.240 15.151 16.054 1.00 39.75 86 PHE A N 1
ATOM 658 C CA . PHE A 1 86 ? -6.347 14.364 17.262 1.00 39.75 86 PHE A CA 1
ATOM 659 C C . PHE A 1 86 ? -5.428 15.043 18.270 1.00 39.75 86 PHE A C 1
ATOM 661 O O . PHE A 1 86 ? -4.229 14.778 18.333 1.00 39.75 86 PHE A O 1
ATOM 668 N N . GLY A 1 87 ? -6.006 15.966 19.046 1.00 31.23 87 GLY A N 1
ATOM 669 C CA . GLY A 1 87 ? -5.340 16.496 20.231 1.00 31.23 87 GLY A CA 1
ATOM 670 C C . GLY A 1 87 ? -4.786 15.337 21.067 1.00 31.23 87 GLY A C 1
ATOM 671 O O . GLY A 1 87 ? -5.424 14.287 21.150 1.00 31.23 87 GLY A O 1
ATOM 672 N N . PHE A 1 88 ? -3.607 15.547 21.662 1.00 37.47 88 PHE A N 1
ATOM 673 C CA . PHE A 1 88 ? -2.725 14.578 22.346 1.00 37.47 88 PHE A CA 1
ATOM 674 C C . PHE A 1 88 ? -1.618 13.966 21.462 1.00 37.47 88 PHE A C 1
ATOM 676 O O . PHE A 1 88 ? -1.525 12.758 21.258 1.00 37.47 88 PHE A O 1
ATOM 683 N N . GLU A 1 89 ? -0.712 14.829 21.000 1.00 43.62 89 GLU A N 1
ATOM 684 C CA . GLU A 1 89 ? 0.142 14.616 19.823 1.00 43.62 89 GLU A CA 1
ATOM 685 C C . GLU A 1 89 ? 1.598 14.177 20.087 1.00 43.62 89 GLU A C 1
ATOM 687 O O . GLU A 1 89 ? 2.455 14.276 19.218 1.00 43.62 89 GLU A O 1
ATOM 692 N N . LYS A 1 90 ? 1.951 13.667 21.269 1.00 39.44 90 LYS A N 1
ATOM 693 C CA . LYS A 1 90 ? 3.324 13.133 21.447 1.00 39.44 90 LYS A CA 1
ATOM 694 C 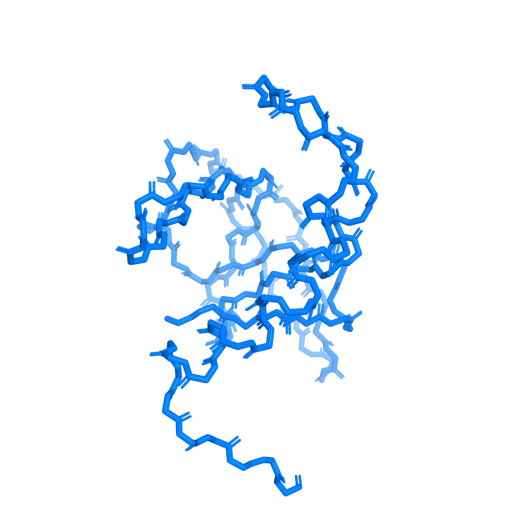C . LYS A 1 90 ?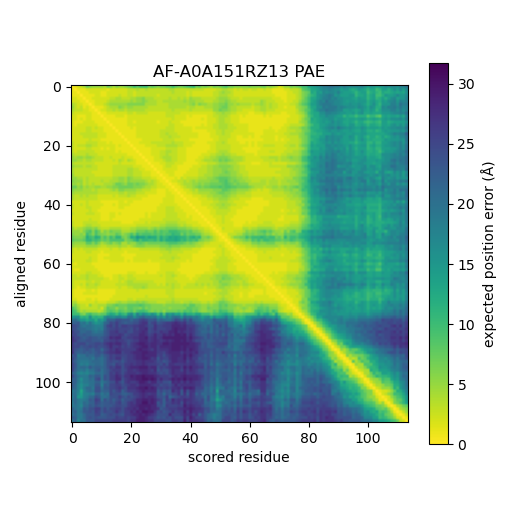 3.470 12.054 22.499 1.00 39.44 90 LYS A C 1
ATOM 696 O O . LYS A 1 90 ? 4.327 11.187 22.377 1.00 39.44 90 LYS A O 1
ATOM 701 N N . LEU A 1 91 ? 2.585 12.043 23.494 1.00 34.09 91 LEU A N 1
ATOM 702 C CA . LEU A 1 91 ? 2.566 10.972 24.487 1.00 34.09 91 LEU A CA 1
ATOM 703 C C . LEU A 1 91 ? 2.059 9.644 23.902 1.00 34.09 91 LEU A C 1
ATOM 705 O O . LEU A 1 91 ? 2.467 8.590 24.370 1.00 34.09 91 LEU A O 1
ATOM 709 N N . LYS A 1 92 ? 1.226 9.670 22.851 1.00 39.00 92 LYS A N 1
ATOM 710 C CA . LYS A 1 92 ? 0.552 8.468 22.350 1.00 39.00 92 LYS A CA 1
ATOM 711 C C . LYS A 1 92 ? 1.466 7.510 21.590 1.00 39.00 92 LYS A C 1
ATOM 713 O O . LYS A 1 92 ? 1.148 6.340 21.600 1.00 39.00 92 LYS A O 1
ATOM 718 N N . LEU A 1 93 ? 2.586 7.936 20.997 1.00 40.66 93 LEU A N 1
ATOM 719 C CA . LEU A 1 93 ? 3.509 7.014 20.309 1.00 40.66 93 LEU A CA 1
ATOM 720 C C . LEU A 1 93 ? 4.346 6.214 21.313 1.00 40.66 93 LEU A C 1
ATOM 722 O O . LEU A 1 93 ? 4.384 4.995 21.232 1.00 40.66 93 LEU A O 1
ATOM 726 N N . THR A 1 94 ? 4.892 6.864 22.346 1.00 34.91 94 THR A N 1
ATOM 727 C CA . THR A 1 94 ? 5.537 6.176 23.480 1.00 34.91 94 THR A CA 1
ATOM 728 C C . THR A 1 94 ? 4.544 5.291 24.229 1.00 34.91 94 THR A C 1
ATOM 730 O O . THR A 1 94 ? 4.855 4.153 24.569 1.00 34.91 94 THR A O 1
ATOM 733 N N . THR A 1 95 ? 3.310 5.768 24.422 1.00 33.03 95 THR A N 1
ATOM 734 C CA . THR A 1 95 ? 2.236 4.938 24.964 1.00 33.03 95 THR A CA 1
ATOM 735 C C . THR A 1 95 ? 1.809 3.848 23.982 1.00 33.03 95 THR A C 1
ATOM 737 O O . THR A 1 95 ? 1.488 2.792 24.465 1.00 33.03 95 THR A O 1
ATOM 740 N N . LEU A 1 96 ? 1.868 3.997 22.656 1.00 38.88 96 LEU A N 1
ATOM 741 C CA . LEU A 1 96 ? 1.601 2.937 21.665 1.00 38.88 96 LEU A CA 1
ATOM 742 C C . LEU A 1 96 ? 2.750 1.927 21.569 1.00 38.88 96 LEU A C 1
ATOM 744 O O . LEU A 1 96 ? 2.494 0.784 21.231 1.00 38.88 96 LEU A O 1
ATOM 748 N N . PHE A 1 97 ? 3.990 2.281 21.904 1.00 41.72 97 PHE A N 1
ATOM 749 C CA . PHE A 1 97 ? 5.056 1.288 22.065 1.00 41.72 97 PHE A CA 1
ATOM 750 C C . PHE A 1 97 ? 4.829 0.434 23.319 1.00 41.72 97 PHE A C 1
ATOM 752 O O . PHE A 1 97 ? 5.038 -0.774 23.283 1.00 41.72 97 PHE A O 1
ATOM 759 N N . THR A 1 98 ? 4.336 1.030 24.409 1.00 34.62 98 THR A N 1
ATOM 760 C CA . THR A 1 98 ? 4.051 0.302 25.656 1.00 34.62 98 THR A CA 1
ATOM 761 C C . THR A 1 98 ? 2.697 -0.418 25.611 1.00 34.62 98 THR A C 1
ATOM 763 O O . THR A 1 98 ? 2.639 -1.617 25.848 1.00 34.62 98 THR A O 1
ATOM 766 N N . VAL A 1 99 ? 1.620 0.278 25.239 1.00 37.62 99 VAL A N 1
ATOM 767 C CA . VAL A 1 99 ? 0.238 -0.201 25.028 1.00 37.62 99 VAL A CA 1
ATOM 768 C C . VAL A 1 99 ? 0.144 -1.092 23.804 1.00 37.62 99 VAL A C 1
ATOM 770 O O . VAL A 1 99 ? -0.529 -2.100 23.873 1.00 37.62 99 VAL A O 1
ATOM 773 N N . GLY A 1 100 ? 0.870 -0.825 22.723 1.00 41.88 100 GLY A N 1
ATOM 774 C CA . GLY A 1 100 ? 0.897 -1.703 21.554 1.00 41.88 100 GLY A CA 1
ATOM 775 C C . GLY A 1 100 ? 1.642 -3.010 21.781 1.00 41.88 100 GLY A C 1
ATOM 776 O O . GLY A 1 100 ? 1.4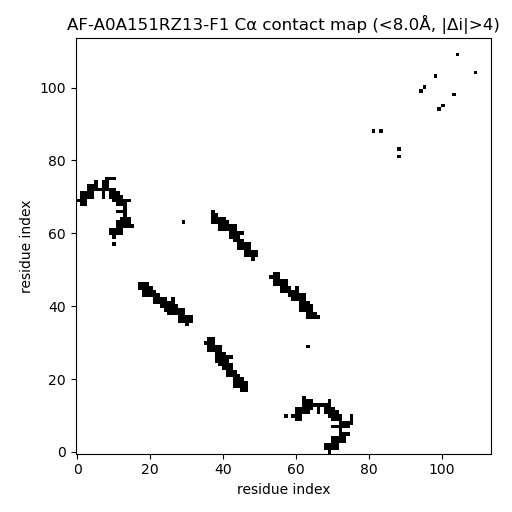91 -3.879 20.940 1.00 41.88 100 GLY A O 1
ATOM 777 N N . ILE A 1 101 ? 2.370 -3.182 22.896 1.00 40.34 101 ILE A N 1
ATOM 778 C CA . ILE A 1 101 ? 2.761 -4.502 23.411 1.00 40.34 101 ILE A CA 1
ATOM 779 C C . ILE A 1 101 ? 1.576 -5.112 24.176 1.00 40.34 101 ILE A C 1
ATOM 781 O O . ILE A 1 101 ? 1.181 -6.228 23.863 1.00 40.34 101 ILE A O 1
ATOM 785 N N . VAL A 1 102 ? 0.948 -4.402 25.123 1.00 37.50 102 VAL A N 1
ATOM 786 C CA . VAL A 1 102 ? -0.140 -4.970 25.960 1.00 37.50 102 VAL A CA 1
ATOM 787 C C . VAL A 1 102 ? -1.424 -5.296 25.171 1.00 37.50 102 VAL A C 1
ATOM 789 O O . VAL A 1 102 ? -2.027 -6.345 25.387 1.00 37.50 102 VAL A O 1
ATOM 792 N N . ASP A 1 103 ? -1.796 -4.461 24.203 1.00 41.94 103 ASP A N 1
ATOM 793 C CA . ASP A 1 103 ? -2.895 -4.673 23.257 1.00 41.94 103 ASP A CA 1
ATOM 794 C C . ASP A 1 103 ? -2.506 -5.645 22.135 1.00 41.94 103 ASP A C 1
ATOM 796 O O . ASP A 1 103 ? -3.371 -6.329 21.594 1.00 41.94 103 ASP A O 1
ATOM 800 N N . TRP A 1 104 ? -1.213 -5.811 21.829 1.00 43.28 104 TRP A N 1
ATOM 801 C CA . TRP A 1 104 ? -0.766 -6.906 20.958 1.00 43.28 104 TRP A CA 1
ATOM 802 C C . TRP A 1 104 ? -1.137 -8.262 21.548 1.00 43.28 104 TRP A C 1
ATOM 804 O O . TRP A 1 104 ? -1.713 -9.104 20.861 1.00 43.28 104 TRP A O 1
ATOM 814 N N . TRP A 1 105 ? -0.846 -8.462 22.839 1.00 33.56 105 TRP A N 1
ATOM 815 C CA . TRP A 1 105 ? -1.158 -9.705 23.547 1.00 33.56 105 TRP A CA 1
ATOM 816 C C . TRP A 1 105 ? -2.664 -10.014 23.543 1.00 33.56 105 TRP A C 1
ATOM 818 O O . TRP A 1 105 ? -3.033 -11.190 23.543 1.00 33.56 105 TRP A O 1
ATOM 828 N N . SER A 1 106 ? -3.529 -8.992 23.477 1.00 39.16 106 SER A N 1
ATOM 829 C CA . SER A 1 106 ? -4.985 -9.165 23.373 1.00 39.16 106 SER A CA 1
ATOM 830 C C . SER A 1 106 ? -5.480 -9.397 21.935 1.00 39.16 106 SER A C 1
ATOM 832 O O . SER A 1 106 ? -6.517 -10.035 21.752 1.00 39.16 106 SER A O 1
ATOM 834 N N . MET A 1 107 ? -4.740 -8.941 20.915 1.00 39.91 107 MET A N 1
ATOM 835 C CA . MET A 1 107 ? -5.119 -9.060 19.499 1.00 39.91 107 MET A CA 1
ATOM 836 C C . MET A 1 107 ? -4.681 -10.364 18.818 1.00 39.91 107 MET A C 1
ATOM 838 O O . MET A 1 107 ? -5.375 -10.806 17.903 1.00 39.91 107 MET A O 1
ATOM 842 N N . VAL A 1 108 ? -3.550 -10.974 19.199 1.00 39.91 108 VAL A N 1
ATOM 843 C CA . VAL A 1 108 ? -2.993 -12.114 18.433 1.00 39.91 108 VAL A CA 1
ATOM 844 C C . VAL A 1 108 ? -3.078 -13.479 19.111 1.00 39.91 108 VAL A C 1
ATOM 846 O O . VAL A 1 108 ? -2.867 -14.491 18.443 1.00 39.91 108 VAL A O 1
ATOM 849 N N . GLY A 1 109 ? -3.398 -13.559 20.408 1.00 27.50 109 GLY A N 1
ATOM 850 C CA . GLY A 1 109 ? -3.109 -14.784 21.158 1.00 27.50 109 GLY A CA 1
ATOM 851 C C . GLY A 1 109 ? -1.602 -15.097 21.125 1.00 27.50 109 GLY A C 1
ATOM 852 O O . GLY A 1 109 ? -0.825 -14.474 20.406 1.00 27.50 109 GLY A O 1
ATOM 853 N N . LYS A 1 110 ? -1.128 -16.030 21.949 1.00 27.44 110 LYS A N 1
ATOM 854 C CA . LYS A 1 110 ? 0.305 -16.369 21.990 1.00 27.44 110 LYS A CA 1
ATOM 855 C C . LYS A 1 110 ? 0.809 -16.778 20.599 1.00 27.44 110 LYS A C 1
ATOM 857 O O . LYS A 1 110 ? 0.440 -17.843 20.114 1.00 27.44 110 LYS A O 1
ATOM 862 N N . ILE A 1 111 ? 1.704 -15.989 20.009 1.00 35.88 111 ILE A N 1
ATOM 863 C CA . ILE A 1 111 ? 2.529 -16.417 18.877 1.00 35.88 111 ILE A CA 1
ATOM 864 C C . ILE A 1 111 ? 3.983 -16.268 19.314 1.00 35.88 111 ILE A C 1
ATOM 866 O O . ILE A 1 111 ? 4.505 -15.162 19.429 1.00 35.88 111 ILE A O 1
ATOM 870 N N . ASN A 1 112 ? 4.607 -17.405 19.618 1.00 25.14 112 ASN A N 1
ATOM 871 C CA . ASN A 1 112 ? 6.044 -17.494 19.834 1.00 25.14 112 ASN A CA 1
ATOM 872 C C . ASN A 1 112 ? 6.734 -17.404 18.469 1.00 25.14 112 ASN A C 1
ATOM 874 O O . ASN A 1 112 ? 6.366 -18.140 17.553 1.00 25.14 112 ASN A O 1
ATOM 878 N N . PHE A 1 113 ? 7.743 -16.548 18.348 1.00 32.56 113 PHE A N 1
ATOM 879 C CA . PHE A 1 113 ? 8.722 -16.668 17.274 1.00 32.56 113 PHE A CA 1
ATOM 880 C C . PHE A 1 113 ? 9.813 -17.632 17.750 1.00 32.56 113 PHE A C 1
ATOM 882 O O . PHE A 1 113 ? 10.291 -17.505 18.879 1.00 32.56 113 PHE A O 1
ATOM 889 N N . VAL A 1 114 ? 10.135 -18.621 16.916 1.00 35.59 114 VAL A N 1
ATOM 890 C CA . VAL A 1 114 ? 11.411 -19.348 16.996 1.00 35.59 114 VAL A CA 1
ATOM 891 C C . VAL A 1 114 ? 12.470 -18.490 16.319 1.00 35.59 114 VAL A C 1
ATOM 893 O O . VAL A 1 114 ? 12.112 -17.867 15.291 1.00 35.59 114 VAL A O 1
#

Secondary structure (DSSP, 8-state):
-EEEESS-SS-EES-GGGBSS-EES---EEEPTTS-EEE--EEEEEEEE-TTS-EEEEEEEEE-TT-SSEEEEHHHHHHS----S-S-TTHHHHHHHHHHHHHHHHHH------

Mean predicted aligned error: 11.16 Å

Sequence (114 aa):
MWIVDSGTTLHVTPRKEFFTSYTSGNFGVLKMGNDGVSKVIGVGDVCLQTNMGTQLLLKGVKHAPYVRFNLISMRMLDDGGYDNHFGFEKLKLTTLFTVGIVDWWSMVGKINFV

InterPro domains:
  IPR054722 Retrovirus-related Pol polyprotein from transposon TNT 1-94-like, beta-barrel domain 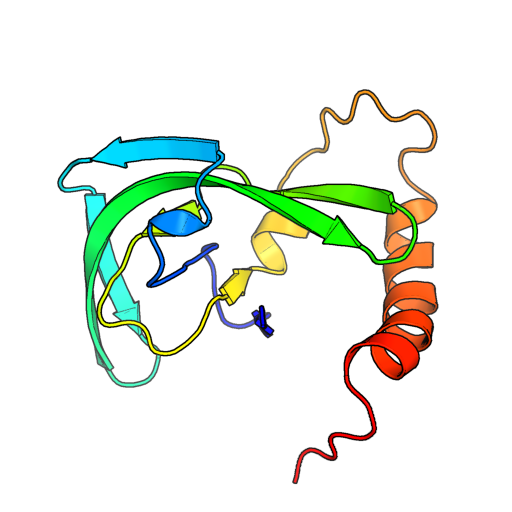[PF22936] (2-82)

Radius of gyration: 15.04 Å; Cα contacts (8 Å, |Δi|>4): 184; chains: 1; bounding box: 28×36×39 Å

Solvent-accessible surface area (backbone atoms only — not comparable to full-atom values): 6876 Å² total; per-residue (Å²): 128,75,42,81,33,80,89,39,82,52,37,33,25,42,58,74,86,56,47,80,40,80,45,78,47,86,73,53,71,46,79,44,99,80,80,45,74,32,57,21,53,27,38,24,27,32,71,46,73,47,97,86,72,49,74,47,78,44,74,71,26,32,32,21,70,80,45,94,57,31,35,38,18,47,54,54,67,70,70,48,79,74,88,56,99,48,92,74,86,66,65,52,60,64,45,40,61,56,45,49,49,60,51,40,59,73,72,64,53,96,75,83,82,130